Protein AF-A0A257ZP78-F1 (afdb_monomer)

Structure (mmCIF, N/CA/C/O backbone):
data_AF-A0A257ZP78-F1
#
_entry.id   AF-A0A257ZP78-F1
#
loop_
_atom_site.group_PDB
_atom_site.id
_atom_site.type_symbol
_atom_site.label_atom_id
_atom_site.label_alt_id
_atom_site.label_comp_id
_atom_site.label_asym_id
_atom_site.label_entity_id
_atom_site.label_seq_id
_atom_site.pdbx_PDB_ins_code
_atom_site.Cartn_x
_atom_site.Cartn_y
_atom_site.Cartn_z
_atom_site.occupancy
_atom_site.B_iso_or_equiv
_atom_site.auth_seq_id
_atom_site.auth_comp_id
_atom_site.auth_asym_id
_atom_site.auth_atom_id
_atom_site.pdbx_PDB_model_num
ATOM 1 N N . MET A 1 1 ? -44.082 4.546 71.070 1.00 48.41 1 MET A N 1
ATOM 2 C CA . MET A 1 1 ? -42.623 4.375 70.882 1.00 48.41 1 MET A CA 1
ATOM 3 C C . MET A 1 1 ? -42.271 3.223 69.932 1.00 48.41 1 MET A C 1
ATOM 5 O O . MET A 1 1 ? -41.330 3.378 69.175 1.00 48.41 1 MET A O 1
ATOM 9 N N . ILE A 1 2 ? -43.047 2.127 69.880 1.00 53.59 2 ILE A N 1
ATOM 10 C CA . ILE A 1 2 ? -42.799 0.983 68.968 1.00 53.59 2 ILE A CA 1
ATOM 11 C C . ILE A 1 2 ? -43.009 1.331 67.474 1.00 53.59 2 ILE A C 1
ATOM 13 O O . ILE A 1 2 ? -42.288 0.824 66.627 1.00 53.59 2 ILE A O 1
ATOM 17 N N . ALA A 1 3 ? -43.903 2.273 67.142 1.00 58.69 3 ALA A N 1
ATOM 18 C CA . ALA A 1 3 ? -44.131 2.711 65.756 1.00 58.69 3 ALA A CA 1
ATOM 19 C C . ALA A 1 3 ? -42.953 3.487 65.125 1.00 58.69 3 ALA A C 1
ATOM 21 O O . ALA A 1 3 ? -42.826 3.518 63.910 1.00 58.69 3 ALA A O 1
ATOM 22 N N . PHE A 1 4 ? -42.075 4.090 65.935 1.00 60.09 4 PHE A N 1
ATOM 23 C CA . PHE A 1 4 ? -40.914 4.841 65.439 1.00 60.09 4 PHE A CA 1
ATOM 24 C C . PHE A 1 4 ? -39.749 3.915 65.048 1.00 60.09 4 PHE A C 1
ATOM 26 O O . PHE A 1 4 ? -38.986 4.236 64.148 1.00 60.09 4 PHE A O 1
ATOM 33 N N . LEU A 1 5 ? -39.648 2.737 65.680 1.00 62.97 5 LEU A N 1
ATOM 34 C CA . LEU A 1 5 ? -38.613 1.738 65.385 1.00 62.97 5 LEU A CA 1
ATOM 35 C C . LEU A 1 5 ? -38.886 0.947 64.095 1.00 62.97 5 LEU A C 1
ATOM 37 O O . LEU A 1 5 ? -37.937 0.573 63.421 1.00 62.97 5 LEU A O 1
ATOM 41 N N . GLY A 1 6 ? -40.153 0.729 63.721 1.00 60.84 6 GLY A N 1
ATOM 42 C CA . GLY A 1 6 ? -40.503 0.066 62.453 1.00 60.84 6 GLY A CA 1
ATOM 43 C C . GLY A 1 6 ? -40.277 0.936 61.210 1.00 60.84 6 GLY A C 1
ATOM 44 O O . GLY A 1 6 ? -39.994 0.409 60.141 1.00 60.84 6 GLY A O 1
ATOM 45 N N . MET A 1 7 ? -40.342 2.265 61.360 1.00 59.66 7 MET A N 1
ATOM 46 C CA . MET A 1 7 ? -40.190 3.213 60.250 1.00 59.66 7 MET A CA 1
ATOM 47 C C . MET A 1 7 ? -38.729 3.338 59.783 1.00 59.66 7 MET A C 1
ATOM 49 O O . MET A 1 7 ? -38.478 3.469 58.592 1.00 59.66 7 MET A O 1
ATOM 53 N N . SER A 1 8 ? -37.753 3.206 60.693 1.00 66.50 8 SER A N 1
ATOM 54 C CA . SER A 1 8 ? -36.327 3.187 60.326 1.00 66.50 8 SER A CA 1
ATOM 55 C C . SER A 1 8 ? -35.893 1.908 59.595 1.00 66.50 8 SER A C 1
ATOM 57 O O . SER A 1 8 ? -34.973 1.971 58.787 1.00 66.50 8 SER A O 1
ATOM 59 N N . ASP A 1 9 ? -36.544 0.766 59.844 1.00 68.88 9 ASP A N 1
ATOM 60 C CA . ASP A 1 9 ? -36.198 -0.525 59.219 1.00 68.88 9 ASP A CA 1
ATOM 61 C C . ASP A 1 9 ? -36.709 -0.615 57.761 1.00 68.88 9 ASP A C 1
ATOM 63 O O . ASP A 1 9 ? -36.013 -1.107 56.865 1.00 68.88 9 ASP A O 1
ATOM 67 N N . GLU A 1 10 ? -37.897 -0.055 57.482 1.00 71.06 10 GLU A N 1
ATOM 68 C CA . GLU A 1 10 ? -38.422 0.082 56.113 1.00 71.06 10 GLU A CA 1
ATOM 69 C C . GLU A 1 10 ? -37.586 1.053 55.263 1.00 71.06 10 GLU A C 1
ATOM 71 O O . GLU A 1 10 ? -37.260 0.727 54.115 1.00 71.06 10 GLU A O 1
ATOM 76 N N . ASP A 1 11 ? -37.175 2.193 55.830 1.00 74.62 11 ASP A N 1
ATOM 77 C CA . ASP A 1 11 ? -36.335 3.183 55.142 1.00 74.62 11 ASP A CA 1
ATOM 78 C C . ASP A 1 11 ? -34.948 2.612 54.787 1.00 74.62 11 ASP A C 1
ATOM 80 O O . ASP A 1 11 ? -34.497 2.739 53.644 1.00 74.62 11 ASP A O 1
ATOM 84 N N . ASP A 1 12 ? -34.287 1.895 55.704 1.00 77.44 12 ASP A N 1
ATOM 85 C CA . ASP A 1 12 ? -32.968 1.288 55.450 1.00 77.44 12 ASP A CA 1
ATOM 86 C C . ASP A 1 12 ? -33.019 0.207 54.354 1.00 77.44 12 ASP A C 1
ATOM 88 O O . ASP A 1 12 ? -32.108 0.065 53.522 1.00 77.44 12 ASP A O 1
ATOM 92 N N . THR A 1 13 ? -34.114 -0.554 54.314 1.00 82.00 13 THR A N 1
ATOM 93 C CA . THR A 1 13 ? -34.338 -1.585 53.296 1.00 82.00 13 THR A CA 1
ATOM 94 C C . THR A 1 13 ? -34.562 -0.959 51.915 1.00 82.00 13 THR A C 1
ATOM 96 O O . THR A 1 13 ? -34.052 -1.470 50.906 1.00 82.00 13 THR A O 1
ATOM 99 N N . PHE A 1 14 ? -35.265 0.175 51.858 1.00 81.19 14 PHE A N 1
ATOM 100 C CA . PHE A 1 14 ? -35.498 0.935 50.631 1.00 81.19 14 PHE A CA 1
ATOM 101 C C . PHE A 1 14 ? -34.198 1.545 50.086 1.00 81.19 14 PHE A C 1
ATOM 103 O O . PHE A 1 14 ? -33.880 1.372 48.904 1.00 81.19 14 PHE A O 1
ATOM 110 N N . ILE A 1 15 ? -33.389 2.155 50.961 1.00 84.56 15 ILE A N 1
ATOM 111 C CA . ILE A 1 15 ? -32.082 2.744 50.626 1.00 84.56 15 ILE A CA 1
ATOM 112 C C . ILE A 1 15 ? -31.125 1.680 50.071 1.00 84.56 15 ILE A C 1
ATOM 114 O O . ILE A 1 15 ? -30.522 1.874 49.013 1.00 84.56 15 ILE A O 1
ATOM 118 N N . ARG A 1 16 ? -31.024 0.506 50.712 1.00 85.50 16 ARG A N 1
ATOM 119 C CA . ARG A 1 16 ? -30.173 -0.601 50.227 1.00 85.50 16 ARG A CA 1
ATOM 120 C C . ARG A 1 16 ? -30.602 -1.121 48.855 1.00 85.50 16 ARG A C 1
ATOM 122 O O . ARG A 1 16 ? -29.752 -1.507 48.046 1.00 85.50 16 ARG A O 1
ATOM 129 N N . LYS A 1 17 ? -31.909 -1.160 48.586 1.00 86.94 17 LYS A N 1
ATOM 130 C CA . LYS A 1 17 ? -32.462 -1.623 47.307 1.00 86.94 17 LYS A CA 1
ATOM 131 C C . LYS A 1 17 ? -32.220 -0.603 46.189 1.00 86.94 17 LYS A C 1
ATOM 133 O O . LYS A 1 17 ? -31.844 -1.014 45.090 1.00 86.94 17 LYS A O 1
ATOM 138 N N . ALA A 1 18 ? -32.344 0.691 46.488 1.00 87.31 18 ALA A N 1
ATOM 139 C CA . ALA A 1 18 ? -31.996 1.784 45.580 1.00 87.31 18 ALA A CA 1
ATOM 140 C C . ALA A 1 18 ? -30.496 1.783 45.235 1.00 87.31 18 ALA A C 1
ATOM 142 O O . ALA A 1 18 ? -30.147 1.723 44.059 1.00 87.31 18 ALA A O 1
ATOM 143 N N . LEU A 1 19 ? -29.609 1.682 46.233 1.00 86.31 19 LEU A N 1
ATOM 144 C CA . LEU A 1 19 ? -28.155 1.620 46.012 1.00 86.31 19 LEU A CA 1
ATOM 145 C C . LEU A 1 19 ? -27.741 0.427 45.136 1.00 86.31 19 LEU A C 1
ATOM 147 O O . LEU A 1 19 ? -26.893 0.552 44.253 1.00 86.31 19 LEU A O 1
ATOM 151 N N . ARG A 1 20 ? -28.351 -0.748 45.355 1.00 88.25 20 ARG A N 1
ATOM 152 C CA . ARG A 1 20 ? -28.118 -1.933 44.511 1.00 88.25 20 ARG A CA 1
ATOM 153 C C . ARG A 1 20 ? -28.617 -1.739 43.082 1.00 88.25 20 ARG A C 1
ATOM 155 O O . ARG A 1 20 ? -28.002 -2.271 42.161 1.00 88.25 20 ARG A O 1
ATOM 162 N N . SER A 1 21 ? -29.726 -1.027 42.900 1.00 89.81 21 SER A N 1
ATOM 163 C CA . SER A 1 21 ? -30.258 -0.693 41.579 1.00 89.81 21 SER A CA 1
ATOM 164 C C . SER A 1 21 ? -29.323 0.260 40.836 1.00 89.81 21 SER A C 1
ATOM 166 O O . SER A 1 21 ? -28.971 -0.014 39.691 1.00 89.81 21 SER A O 1
ATOM 168 N N . ASP A 1 22 ? -28.847 1.315 41.495 1.00 90.12 22 ASP A N 1
ATOM 169 C CA . ASP A 1 22 ? -27.945 2.299 40.889 1.00 90.12 22 ASP A CA 1
ATOM 170 C C . ASP A 1 22 ? -26.582 1.700 40.541 1.00 90.12 22 ASP A C 1
ATOM 172 O O . ASP A 1 22 ? -26.100 1.883 39.425 1.00 90.12 22 ASP A O 1
ATOM 176 N N . LEU A 1 23 ? -26.002 0.884 41.430 1.00 90.00 23 LEU A N 1
ATOM 177 C CA . LEU A 1 23 ? -24.780 0.129 41.126 1.00 90.00 23 LEU A CA 1
ATOM 178 C C . LEU A 1 23 ? -24.964 -0.802 39.921 1.00 90.00 23 LEU A C 1
ATOM 180 O O . LEU A 1 23 ? -24.055 -0.960 39.106 1.00 90.00 23 LEU A O 1
ATOM 184 N N . LYS A 1 24 ? -26.146 -1.411 39.780 1.00 92.62 24 LYS A N 1
ATOM 185 C CA . LYS A 1 24 ? -26.468 -2.276 38.639 1.00 92.62 24 LYS A CA 1
ATOM 186 C C . LYS A 1 24 ? -26.650 -1.478 37.346 1.00 92.62 24 LYS A C 1
ATOM 188 O O . LYS A 1 24 ? -26.253 -1.966 36.290 1.00 92.62 24 LYS A O 1
ATOM 193 N N . ASN A 1 25 ? -27.218 -0.277 37.426 1.00 92.31 25 ASN A N 1
ATOM 194 C CA . ASN A 1 25 ? -27.357 0.633 36.290 1.00 92.31 25 ASN A CA 1
ATOM 195 C C . ASN A 1 25 ? -25.984 1.137 35.828 1.00 92.31 25 ASN A C 1
ATOM 197 O O . ASN A 1 25 ? -25.642 0.949 34.667 1.00 92.31 25 ASN A O 1
ATOM 201 N N . MET A 1 26 ? -25.140 1.618 36.746 1.00 90.00 26 MET A N 1
ATOM 202 C CA . MET A 1 26 ? -23.762 2.025 36.437 1.00 90.00 26 MET A CA 1
ATOM 203 C C . MET A 1 26 ? -22.928 0.875 35.866 1.00 90.00 26 MET A C 1
ATOM 205 O O . MET A 1 26 ? -22.186 1.064 34.907 1.00 90.00 26 MET A O 1
ATOM 209 N N . SER A 1 27 ? -23.069 -0.339 36.408 1.00 92.69 27 SER A N 1
ATOM 210 C CA . SER A 1 27 ? -22.411 -1.525 35.846 1.00 92.69 27 SER A CA 1
ATOM 211 C C . SER A 1 27 ? -22.854 -1.793 34.407 1.00 92.69 27 SER A C 1
ATOM 213 O O . SER A 1 27 ? -22.026 -2.184 33.588 1.00 92.69 27 SER A O 1
ATOM 215 N N . ARG A 1 28 ? -24.134 -1.577 34.089 1.00 92.19 28 ARG A N 1
ATOM 216 C CA . ARG A 1 28 ? -24.669 -1.703 32.729 1.00 92.19 28 ARG A CA 1
ATOM 217 C C . ARG A 1 28 ? -24.140 -0.625 31.797 1.00 92.19 28 ARG A C 1
ATOM 219 O O . ARG A 1 28 ? -23.802 -0.944 30.663 1.00 92.19 28 ARG A O 1
ATOM 226 N N . ASP A 1 29 ? -24.034 0.605 32.279 1.00 91.75 29 ASP A N 1
ATOM 227 C CA . ASP A 1 29 ? -23.512 1.721 31.495 1.00 91.75 29 ASP A CA 1
ATOM 228 C C . ASP A 1 29 ? -22.029 1.516 31.171 1.00 91.75 29 ASP A C 1
ATOM 230 O O . ASP A 1 29 ? -21.623 1.687 30.024 1.00 91.75 29 ASP A O 1
ATOM 234 N N . VAL A 1 30 ? -21.231 1.050 32.140 1.00 92.44 30 VAL A N 1
ATOM 235 C CA . VAL A 1 30 ? -19.826 0.664 31.916 1.00 92.44 30 VAL A CA 1
ATOM 236 C C . VAL A 1 30 ? -19.725 -0.471 30.895 1.00 92.44 30 VAL A C 1
ATOM 238 O O . VAL A 1 30 ? -18.869 -0.421 30.011 1.00 92.44 30 VAL A O 1
ATOM 241 N N . GLN A 1 31 ? -20.614 -1.465 30.976 1.00 94.00 31 GLN A N 1
ATOM 242 C CA . GLN A 1 31 ? -20.668 -2.556 30.003 1.00 94.00 31 GLN A CA 1
ATOM 243 C C . GLN A 1 31 ? -20.984 -2.027 28.597 1.00 94.00 31 GLN A C 1
ATOM 245 O O . GLN A 1 31 ? -20.262 -2.330 27.653 1.00 94.00 31 GLN A O 1
ATOM 250 N N . GLY A 1 32 ? -21.998 -1.167 28.469 1.00 94.94 32 GLY A N 1
ATOM 251 C CA . GLY A 1 32 ? -22.390 -0.570 27.193 1.00 94.94 32 GLY A CA 1
ATOM 252 C C . GLY A 1 32 ? -21.301 0.320 26.594 1.00 94.94 32 GLY A C 1
ATOM 253 O O . GLY A 1 32 ? -21.077 0.288 25.385 1.00 94.94 32 GLY A O 1
ATOM 254 N N . LEU A 1 33 ? -20.575 1.068 27.429 1.00 94.62 33 LEU A N 1
ATOM 255 C CA . LEU A 1 33 ? -19.436 1.872 26.988 1.00 94.62 33 LEU A CA 1
ATOM 256 C C . LEU A 1 33 ? -18.276 0.989 26.511 1.00 94.62 33 LEU A C 1
ATOM 258 O O . LEU A 1 33 ? -17.634 1.304 25.511 1.00 94.62 33 LEU A O 1
ATOM 262 N N . SER A 1 34 ? -18.031 -0.129 27.200 1.00 95.25 34 SER A N 1
ATOM 263 C CA . SER A 1 34 ? -17.034 -1.121 26.794 1.00 95.25 34 SER A CA 1
ATOM 264 C C . SER A 1 34 ? -17.406 -1.769 25.460 1.00 95.25 34 SER A C 1
ATOM 266 O O . SER A 1 34 ? -16.563 -1.851 24.568 1.00 95.25 34 SER A O 1
ATOM 268 N N . ASP A 1 35 ? -18.672 -2.136 25.271 1.00 95.44 35 ASP A N 1
ATOM 269 C CA . ASP A 1 35 ? -19.173 -2.688 24.010 1.00 95.44 35 ASP A CA 1
ATOM 270 C C . ASP A 1 35 ? -19.048 -1.674 22.862 1.00 95.44 35 ASP A C 1
ATOM 272 O O . ASP A 1 35 ? -18.605 -2.025 21.766 1.00 95.44 35 ASP A O 1
ATOM 276 N N . TYR A 1 36 ? -19.339 -0.395 23.121 1.00 95.06 36 TYR A N 1
ATOM 277 C CA . TYR A 1 36 ? -19.125 0.689 22.156 1.00 95.06 36 TYR A CA 1
ATOM 278 C C . TYR A 1 36 ? -17.646 0.884 21.808 1.00 95.06 36 TYR A C 1
ATOM 280 O O . TYR A 1 36 ? -17.306 1.067 20.636 1.00 95.06 36 TYR A O 1
ATOM 288 N N . ALA A 1 37 ? -16.761 0.832 22.805 1.00 94.62 37 ALA A N 1
ATOM 289 C CA . ALA A 1 37 ? -15.321 0.929 22.596 1.00 94.62 37 ALA A CA 1
ATOM 290 C C . ALA A 1 37 ? -14.807 -0.245 21.752 1.00 94.62 37 ALA A C 1
ATOM 292 O O . ALA A 1 37 ? -14.066 -0.034 20.792 1.00 94.62 37 ALA A O 1
ATOM 293 N N . ASN A 1 38 ? -15.265 -1.464 22.044 1.00 95.94 38 ASN A N 1
ATOM 294 C CA . ASN A 1 38 ? -14.944 -2.658 21.264 1.00 95.94 38 ASN A CA 1
ATOM 295 C C . ASN A 1 38 ? -15.471 -2.550 19.827 1.00 95.94 38 ASN A C 1
ATOM 297 O O . ASN A 1 38 ? -14.764 -2.882 18.875 1.00 95.94 38 ASN A O 1
ATOM 301 N N . PHE A 1 39 ? -16.691 -2.046 19.637 1.00 95.81 39 PHE A N 1
ATOM 302 C CA . PHE A 1 39 ? -17.251 -1.811 18.307 1.00 95.81 39 PHE A CA 1
ATOM 303 C C . PHE A 1 39 ? -16.418 -0.802 17.504 1.00 95.81 39 PHE A C 1
ATOM 305 O O . PHE A 1 39 ? -16.085 -1.051 16.342 1.00 95.81 39 PHE A O 1
ATOM 312 N N . LEU A 1 40 ? -16.036 0.316 18.126 1.00 95.75 40 LEU A N 1
ATOM 313 C CA . LEU A 1 40 ? -15.218 1.337 17.477 1.00 95.75 40 LEU A CA 1
ATOM 314 C C . LEU A 1 40 ? -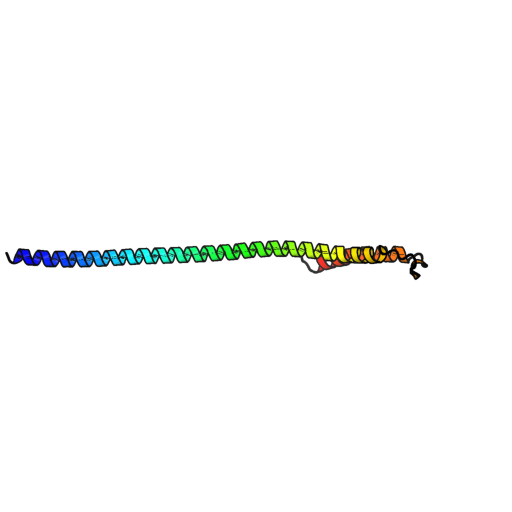13.819 0.811 17.137 1.00 95.75 40 LEU A C 1
ATOM 316 O O . LEU A 1 40 ? -13.336 1.058 16.033 1.00 95.75 40 LEU A O 1
ATOM 320 N N . ALA A 1 41 ? -13.201 0.048 18.042 1.00 95.81 41 ALA A N 1
ATOM 321 C CA . ALA A 1 41 ? -11.910 -0.592 17.810 1.00 95.81 41 ALA A CA 1
ATOM 322 C C . ALA A 1 41 ? -11.961 -1.554 16.612 1.00 95.81 41 ALA A C 1
ATOM 324 O O . ALA A 1 41 ? -11.118 -1.468 15.723 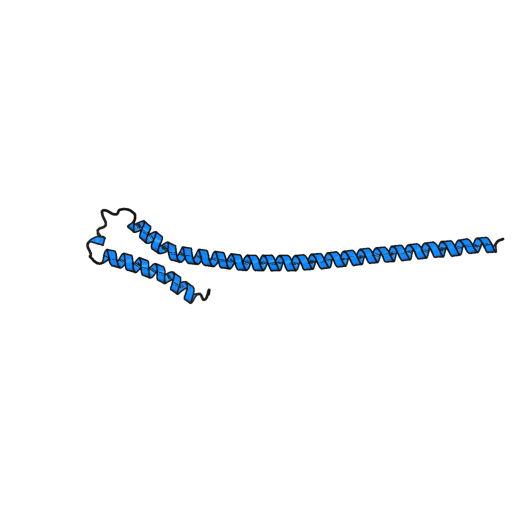1.00 95.81 41 ALA A O 1
ATOM 325 N N . ASN A 1 42 ? -12.995 -2.395 16.523 1.00 96.31 42 ASN A N 1
ATOM 326 C CA . ASN A 1 42 ? -13.185 -3.295 15.381 1.00 96.31 42 ASN A CA 1
ATOM 327 C C . ASN A 1 42 ? -13.378 -2.531 14.061 1.00 96.31 42 ASN A C 1
ATOM 329 O O . ASN A 1 42 ? -12.825 -2.916 13.031 1.00 96.31 42 ASN A O 1
ATOM 333 N N . LYS A 1 43 ? -14.124 -1.418 14.077 1.00 94.12 43 LYS A N 1
ATOM 334 C CA . LYS A 1 43 ? -14.309 -0.578 12.885 1.00 94.12 43 LYS A CA 1
ATOM 335 C C . LYS A 1 43 ? -13.007 0.101 12.452 1.00 94.12 43 LYS A C 1
ATOM 337 O O . LYS A 1 43 ? -12.725 0.161 11.257 1.00 94.12 43 LYS A O 1
ATOM 342 N N . LEU A 1 44 ? -12.220 0.597 13.407 1.00 95.75 44 LEU A N 1
ATOM 343 C CA . LEU A 1 44 ? -10.896 1.158 13.138 1.00 95.75 44 LEU A CA 1
ATOM 344 C C . LEU A 1 44 ? -9.972 0.108 12.532 1.00 95.75 44 LEU A C 1
ATOM 346 O O . LEU A 1 44 ? -9.329 0.398 11.528 1.00 95.75 44 LEU A O 1
ATOM 350 N N . GLN A 1 45 ? -9.961 -1.107 13.081 1.00 95.94 45 GLN A N 1
ATOM 351 C CA . GLN A 1 45 ? -9.162 -2.202 12.542 1.00 95.94 45 GLN A CA 1
ATOM 352 C C . GLN A 1 45 ? -9.564 -2.524 11.099 1.00 95.94 45 GLN A C 1
ATOM 354 O O . GLN A 1 45 ? -8.708 -2.553 10.224 1.00 95.94 45 GLN A O 1
ATOM 359 N N . PHE A 1 46 ? -10.864 -2.637 10.814 1.00 94.81 46 PHE A N 1
ATOM 360 C CA . PHE A 1 46 ? -11.354 -2.865 9.453 1.00 94.81 46 PHE A CA 1
ATOM 361 C C . PHE A 1 46 ? -10.925 -1.759 8.472 1.00 94.81 46 PHE A C 1
ATOM 363 O O . PHE A 1 46 ? -10.513 -2.040 7.346 1.00 94.81 46 PHE A O 1
ATOM 370 N N . MET A 1 47 ? -10.995 -0.491 8.889 1.00 95.19 47 MET A N 1
ATOM 371 C CA . MET A 1 47 ? -10.555 0.635 8.057 1.00 95.19 47 MET A CA 1
ATOM 372 C C . MET A 1 47 ? -9.035 0.668 7.868 1.00 95.19 47 MET A C 1
ATOM 374 O O . MET A 1 47 ? -8.570 0.986 6.771 1.00 95.19 47 MET A O 1
ATOM 378 N N . LEU A 1 48 ? -8.263 0.349 8.909 1.00 96.44 48 LEU A N 1
ATOM 379 C CA . LEU A 1 48 ? -6.807 0.237 8.838 1.00 96.44 48 LEU A CA 1
ATOM 380 C C . LEU A 1 48 ? -6.401 -0.882 7.883 1.00 96.44 48 LEU A C 1
ATOM 382 O O . LEU A 1 48 ? -5.614 -0.628 6.976 1.00 96.44 48 LEU A O 1
ATOM 386 N N . ASP A 1 49 ? -6.990 -2.069 8.020 1.00 93.81 49 ASP A N 1
ATOM 387 C CA . ASP A 1 49 ? -6.726 -3.214 7.148 1.00 93.81 49 ASP A CA 1
ATOM 388 C C . ASP A 1 49 ? -7.078 -2.884 5.689 1.00 93.81 49 ASP A C 1
ATOM 390 O O . ASP A 1 49 ? -6.296 -3.162 4.778 1.00 93.81 49 ASP A O 1
ATOM 394 N N . GLY A 1 50 ? -8.206 -2.201 5.456 1.00 92.56 50 GLY A N 1
ATOM 395 C CA . GLY A 1 50 ? -8.578 -1.701 4.132 1.00 92.56 50 GLY A CA 1
ATOM 396 C C . GLY A 1 50 ? -7.576 -0.685 3.572 1.00 92.56 50 GLY A C 1
ATOM 397 O O . GLY A 1 50 ? -7.177 -0.781 2.413 1.00 92.56 50 GLY A O 1
ATOM 398 N N . THR A 1 51 ? -7.117 0.258 4.397 1.00 92.00 51 THR A N 1
ATOM 399 C CA . THR A 1 51 ? -6.130 1.276 3.998 1.00 92.00 51 THR A CA 1
ATOM 400 C C . THR A 1 51 ? -4.777 0.645 3.683 1.00 92.00 51 THR A C 1
ATOM 402 O O . THR A 1 51 ? -4.182 0.956 2.655 1.00 92.00 51 THR A O 1
ATOM 405 N N . VAL A 1 52 ? -4.303 -0.278 4.521 1.00 93.62 52 VAL A N 1
ATOM 406 C CA . VAL A 1 52 ? -3.072 -1.042 4.278 1.00 93.62 52 VAL A CA 1
ATOM 407 C C . VAL A 1 52 ? -3.204 -1.872 3.001 1.00 93.62 52 VAL A C 1
ATOM 409 O O . VAL A 1 52 ? -2.272 -1.905 2.198 1.00 93.62 52 VAL A O 1
ATOM 412 N N . GLY A 1 53 ? -4.371 -2.475 2.761 1.00 92.19 53 GLY A N 1
ATOM 413 C CA . GLY A 1 53 ? -4.680 -3.166 1.511 1.00 92.19 53 GLY A CA 1
ATOM 414 C C . GLY A 1 53 ? -4.556 -2.252 0.290 1.00 92.19 53 GLY A C 1
ATOM 415 O O . GLY A 1 53 ? -3.879 -2.608 -0.674 1.00 92.19 53 GLY A O 1
ATOM 416 N N . LEU A 1 54 ? -5.133 -1.047 0.344 1.00 91.56 54 LEU A N 1
ATOM 417 C CA . LEU A 1 54 ? -5.011 -0.046 -0.724 1.00 91.56 54 LEU A CA 1
ATOM 418 C C . LEU A 1 54 ? -3.556 0.391 -0.946 1.00 91.56 54 LEU A C 1
ATOM 420 O O . LEU A 1 54 ? -3.098 0.431 -2.085 1.00 91.56 54 LEU A O 1
ATOM 424 N N . VAL A 1 55 ? -2.804 0.651 0.127 1.00 92.12 55 VAL A N 1
ATOM 425 C CA . VAL A 1 55 ? -1.372 0.986 0.040 1.00 92.12 55 VAL A CA 1
ATOM 426 C C . VAL A 1 55 ? -0.583 -0.153 -0.608 1.00 92.12 55 VAL A C 1
ATOM 428 O O . VAL A 1 55 ? 0.279 0.093 -1.450 1.00 92.12 55 VAL A O 1
ATOM 431 N N . SER A 1 56 ? -0.899 -1.405 -0.272 1.00 90.12 56 SER A N 1
ATOM 432 C CA . SER A 1 56 ? -0.270 -2.574 -0.887 1.00 90.12 56 SER A CA 1
ATOM 433 C C . SER A 1 56 ? -0.597 -2.693 -2.381 1.00 90.12 56 SER A C 1
ATOM 435 O O . SER A 1 56 ? 0.270 -3.079 -3.166 1.00 90.12 56 SER A O 1
ATOM 437 N N . LEU A 1 57 ? -1.812 -2.334 -2.811 1.00 88.31 57 LEU A N 1
ATOM 438 C CA . LEU A 1 57 ? -2.180 -2.306 -4.232 1.00 88.31 57 LEU A CA 1
ATOM 439 C C . LEU A 1 57 ? -1.385 -1.246 -5.005 1.00 88.31 57 LEU A C 1
ATOM 441 O O . LEU A 1 57 ? -0.811 -1.560 -6.049 1.00 88.31 57 LEU A O 1
ATOM 445 N N . GLU A 1 58 ? -1.292 -0.031 -4.466 1.00 87.25 58 GLU A N 1
ATOM 446 C CA . GLU A 1 58 ? -0.474 1.046 -5.039 1.00 87.25 58 GLU A CA 1
ATOM 447 C C . GLU A 1 58 ? 1.004 0.638 -5.121 1.00 87.25 58 GLU A C 1
ATOM 449 O O . GLU A 1 58 ? 1.639 0.754 -6.172 1.00 87.25 58 GLU A O 1
ATOM 454 N N . GLN A 1 59 ? 1.548 0.059 -4.048 1.00 85.19 59 GLN A N 1
ATOM 455 C CA . GLN A 1 59 ? 2.923 -0.435 -4.026 1.00 85.19 59 GLN A CA 1
ATOM 456 C C . GLN A 1 59 ? 3.153 -1.543 -5.062 1.00 85.19 59 GLN A C 1
ATOM 458 O O . GLN A 1 59 ? 4.166 -1.529 -5.765 1.00 85.19 59 GLN A O 1
ATOM 463 N N . ASN A 1 60 ? 2.214 -2.482 -5.196 1.00 86.06 60 ASN A N 1
ATOM 464 C CA . ASN A 1 60 ? 2.284 -3.525 -6.215 1.00 86.06 60 ASN A CA 1
ATOM 465 C C . ASN A 1 60 ? 2.297 -2.927 -7.624 1.00 86.06 60 ASN A C 1
ATOM 467 O O . ASN A 1 60 ? 3.084 -3.374 -8.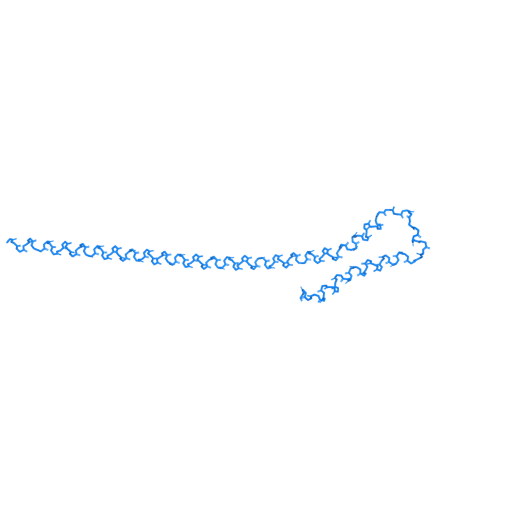456 1.00 86.06 60 ASN A O 1
ATOM 471 N N . ASN A 1 61 ? 1.490 -1.901 -7.901 1.00 85.94 61 ASN A N 1
ATOM 472 C CA . ASN A 1 61 ? 1.515 -1.215 -9.193 1.00 85.94 61 ASN A CA 1
ATOM 473 C C . ASN A 1 61 ? 2.865 -0.535 -9.458 1.00 85.94 61 ASN A C 1
ATOM 475 O O . ASN A 1 61 ? 3.415 -0.675 -10.551 1.00 85.94 61 ASN A O 1
ATOM 479 N N . ILE A 1 62 ? 3.452 0.118 -8.454 1.00 86.56 62 ILE A N 1
ATOM 480 C CA . ILE A 1 62 ? 4.786 0.722 -8.572 1.00 86.56 62 ILE A CA 1
ATOM 481 C C . ILE A 1 62 ? 5.850 -0.349 -8.868 1.00 86.56 62 ILE A C 1
ATOM 483 O O . ILE A 1 62 ? 6.627 -0.202 -9.814 1.00 86.56 62 ILE A O 1
ATOM 487 N N . ILE A 1 63 ? 5.865 -1.456 -8.116 1.00 86.75 63 ILE A N 1
ATOM 488 C CA . ILE A 1 63 ? 6.804 -2.571 -8.336 1.00 86.75 63 ILE A CA 1
ATOM 489 C C . ILE A 1 63 ? 6.628 -3.157 -9.739 1.00 86.75 63 ILE A C 1
ATOM 491 O O . ILE A 1 63 ? 7.624 -3.419 -10.417 1.00 86.75 63 ILE A O 1
ATOM 495 N N . LYS A 1 64 ? 5.382 -3.325 -10.202 1.00 80.94 64 LYS A N 1
ATOM 496 C CA . LYS A 1 64 ? 5.100 -3.777 -11.569 1.00 80.94 64 LYS A CA 1
ATOM 497 C C . LYS A 1 64 ? 5.769 -2.867 -12.590 1.00 80.94 64 LYS A C 1
ATOM 499 O O . LYS A 1 64 ? 6.460 -3.385 -13.459 1.00 80.94 64 LYS A O 1
ATOM 504 N N . ILE A 1 65 ? 5.626 -1.547 -12.460 1.00 84.88 65 ILE A N 1
ATOM 505 C CA . ILE A 1 65 ? 6.240 -0.573 -13.375 1.00 84.88 65 ILE A CA 1
ATOM 506 C C . ILE A 1 65 ? 7.769 -0.708 -13.381 1.00 84.88 65 ILE A C 1
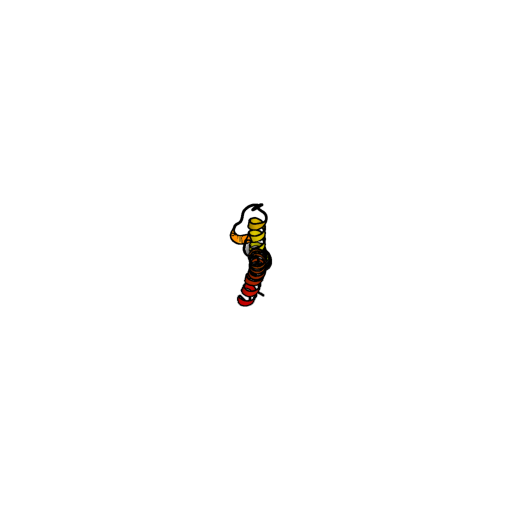ATOM 508 O O . ILE A 1 65 ? 8.364 -0.824 -14.452 1.00 84.88 65 ILE A O 1
ATOM 512 N N . PHE A 1 66 ? 8.420 -0.767 -12.217 1.00 84.38 66 PHE A N 1
ATOM 513 C CA . PHE A 1 66 ? 9.877 -0.946 -12.152 1.00 84.38 66 PHE A CA 1
ATOM 514 C C . PHE A 1 66 ? 10.343 -2.282 -12.744 1.00 84.38 66 PHE A C 1
ATOM 516 O O . PHE A 1 66 ? 11.375 -2.329 -13.421 1.00 84.38 66 PHE A O 1
ATOM 523 N N . ALA A 1 67 ? 9.583 -3.359 -12.540 1.00 84.25 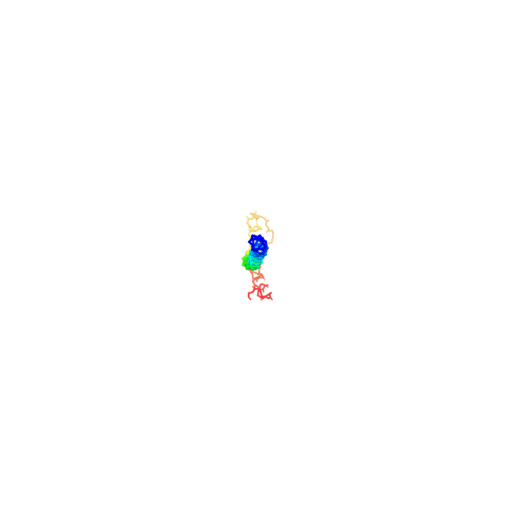67 ALA A N 1
ATOM 524 C CA . ALA A 1 67 ? 9.862 -4.653 -13.153 1.00 84.25 67 ALA A CA 1
ATOM 525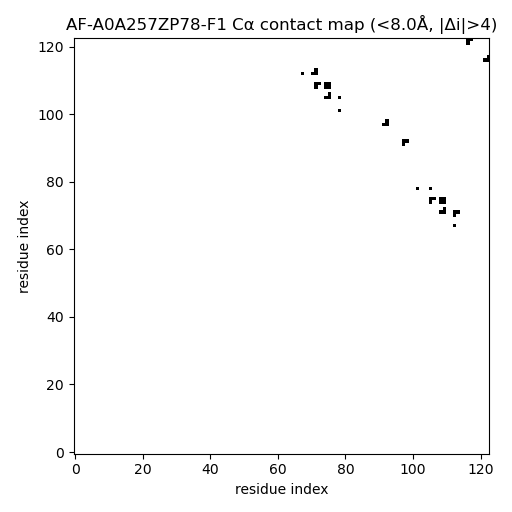 C C . ALA A 1 67 ? 9.734 -4.588 -14.684 1.00 84.25 67 ALA A C 1
ATOM 527 O O . ALA A 1 67 ? 10.613 -5.094 -15.381 1.00 84.25 67 ALA A O 1
ATOM 528 N N . VAL A 1 68 ? 8.702 -3.913 -15.213 1.00 81.56 68 VAL A N 1
ATOM 529 C CA . VAL A 1 68 ? 8.551 -3.660 -16.660 1.00 81.56 68 VAL A CA 1
ATOM 530 C C . VAL A 1 68 ? 9.788 -2.959 -17.200 1.00 81.56 68 VAL A C 1
ATOM 532 O O . VAL A 1 68 ? 10.401 -3.438 -18.151 1.00 81.56 68 VAL A O 1
ATOM 535 N N . LEU A 1 69 ? 10.169 -1.841 -16.576 1.00 84.00 69 LEU A N 1
ATOM 536 C CA . LEU A 1 69 ? 11.312 -1.040 -17.002 1.00 84.00 69 LEU A CA 1
ATOM 537 C C . LEU A 1 69 ? 12.592 -1.876 -16.984 1.00 84.00 69 LEU A C 1
ATOM 539 O O . LEU A 1 69 ? 13.331 -1.880 -17.962 1.00 84.00 69 LEU A O 1
ATOM 543 N N . SER A 1 70 ? 12.814 -2.650 -15.922 1.00 84.75 70 SER A N 1
ATOM 544 C CA . SER A 1 70 ? 13.975 -3.537 -15.804 1.00 84.75 70 SER A CA 1
ATOM 545 C C . SER A 1 70 ? 14.021 -4.562 -16.935 1.00 84.75 70 SER A C 1
ATOM 547 O O . SER A 1 70 ? 15.059 -4.721 -17.567 1.00 84.75 70 SER A O 1
ATOM 549 N N . VAL A 1 71 ? 12.900 -5.217 -17.250 1.00 80.19 71 VAL A N 1
ATOM 550 C CA . VAL A 1 71 ? 12.828 -6.205 -18.340 1.00 80.19 71 VAL A CA 1
ATOM 551 C C . VAL A 1 71 ? 13.018 -5.550 -19.714 1.00 80.19 71 VAL A C 1
ATOM 553 O O . VAL A 1 71 ? 13.610 -6.163 -20.596 1.00 80.19 71 VAL A O 1
ATOM 556 N N . VAL A 1 72 ? 12.570 -4.307 -19.904 1.00 77.12 72 VAL A N 1
ATOM 557 C CA . VAL A 1 72 ? 12.803 -3.545 -21.144 1.00 77.12 72 VAL A CA 1
ATOM 558 C C . VAL A 1 72 ? 14.271 -3.124 -21.280 1.00 77.12 72 VAL A C 1
ATOM 560 O O . VAL A 1 72 ? 14.823 -3.180 -22.378 1.00 77.12 72 VAL A O 1
ATOM 563 N N . PHE A 1 73 ? 14.927 -2.741 -20.181 1.00 75.12 73 PHE A N 1
ATOM 564 C CA . 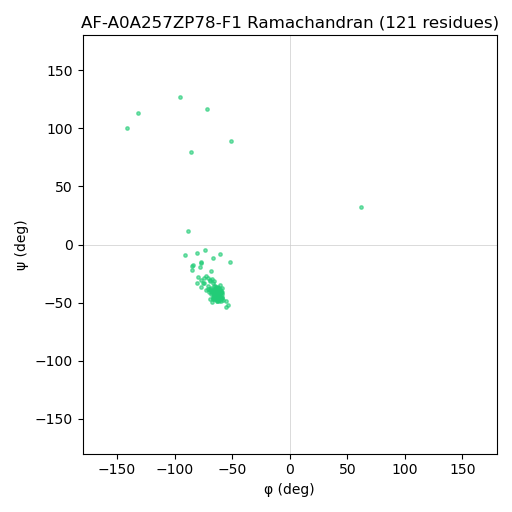PHE A 1 73 ? 16.325 -2.299 -20.183 1.00 75.12 73 PHE A CA 1
ATOM 565 C C . PHE A 1 73 ? 17.346 -3.445 -20.100 1.00 75.12 73 PHE A C 1
ATOM 567 O O . PHE A 1 73 ? 18.494 -3.268 -20.513 1.00 75.12 73 PHE A O 1
ATOM 574 N N . MET A 1 74 ? 16.968 -4.626 -19.610 1.00 79.44 74 MET A N 1
ATOM 575 C CA . MET A 1 74 ? 17.882 -5.758 -19.409 1.00 79.44 74 MET A CA 1
ATOM 576 C C . MET A 1 74 ? 18.501 -6.278 -20.724 1.00 79.44 74 MET A C 1
ATOM 578 O O . MET A 1 74 ? 19.719 -6.431 -20.783 1.00 79.44 74 MET A O 1
ATOM 582 N N . PRO A 1 75 ? 17.756 -6.491 -21.821 1.00 72.62 75 PRO A N 1
ATOM 583 C CA . PRO A 1 75 ? 18.377 -6.925 -23.066 1.00 72.62 75 PRO A CA 1
ATOM 584 C C . PRO A 1 75 ? 19.313 -5.911 -23.741 1.00 72.62 75 PRO A C 1
ATOM 586 O O . PRO A 1 75 ? 20.414 -6.309 -24.125 1.00 72.62 75 PRO A O 1
ATOM 589 N N . PRO A 1 76 ? 18.961 -4.613 -23.880 1.00 71.44 76 PRO A N 1
ATOM 590 C CA . PRO A 1 76 ? 19.892 -3.643 -24.441 1.00 71.44 76 PRO A CA 1
ATOM 591 C C . PRO A 1 76 ? 21.115 -3.432 -23.542 1.00 71.44 76 PRO A C 1
ATOM 593 O O . PRO A 1 76 ? 22.199 -3.223 -24.077 1.00 71.44 76 PRO A O 1
ATOM 596 N N . THR A 1 77 ? 20.996 -3.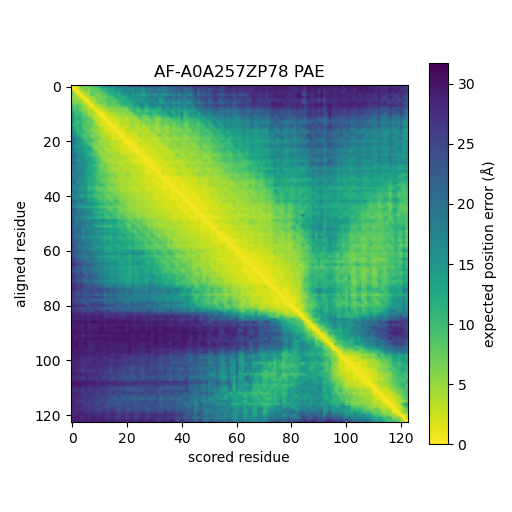547 -22.211 1.00 76.50 77 THR A N 1
ATOM 597 C CA . THR A 1 77 ? 22.168 -3.500 -21.312 1.00 76.50 77 THR A CA 1
ATOM 598 C C . THR A 1 77 ? 23.063 -4.729 -21.449 1.00 76.50 77 THR A C 1
ATOM 600 O O . THR A 1 77 ? 24.279 -4.571 -21.470 1.00 76.50 77 THR A O 1
ATOM 603 N N . LEU A 1 78 ? 22.508 -5.933 -21.624 1.00 69.88 78 LEU A N 1
ATOM 604 C CA . LEU A 1 78 ? 23.296 -7.139 -21.913 1.00 69.88 78 LEU A CA 1
ATOM 605 C C . LEU A 1 78 ? 24.032 -7.032 -23.253 1.00 69.88 78 LEU A C 1
ATOM 607 O O . LEU A 1 78 ? 25.226 -7.314 -23.314 1.00 69.88 78 LEU A O 1
ATOM 611 N N . ILE A 1 79 ? 23.359 -6.567 -24.308 1.00 70.56 79 ILE A N 1
ATOM 612 C CA . ILE A 1 79 ? 23.984 -6.333 -25.618 1.00 70.56 79 ILE A CA 1
ATOM 613 C C . ILE A 1 79 ? 25.070 -5.257 -25.487 1.00 70.56 79 ILE A C 1
ATOM 615 O O . ILE A 1 79 ? 26.204 -5.482 -25.897 1.00 70.56 79 ILE A O 1
ATOM 619 N N . ALA A 1 80 ? 24.780 -4.127 -24.837 1.00 69.75 80 ALA A N 1
ATOM 620 C CA . ALA A 1 80 ? 25.770 -3.079 -24.589 1.00 69.75 80 ALA A CA 1
ATOM 621 C C . ALA A 1 80 ? 26.958 -3.573 -23.746 1.00 69.75 80 ALA A C 1
ATOM 623 O O . ALA A 1 80 ? 28.083 -3.158 -23.995 1.00 69.75 80 ALA A O 1
ATOM 624 N N . SER A 1 81 ? 26.746 -4.484 -22.791 1.00 70.75 81 SER A N 1
ATOM 625 C CA . SER A 1 81 ? 27.820 -5.101 -22.005 1.00 70.75 81 SER A CA 1
ATOM 626 C C . SER A 1 81 ? 28.676 -6.054 -22.843 1.00 70.75 81 SER A C 1
ATOM 628 O O . SER A 1 81 ? 29.893 -6.057 -22.691 1.00 70.75 81 SER A O 1
ATOM 630 N N . ILE A 1 82 ? 28.071 -6.851 -23.730 1.00 67.69 82 ILE A N 1
ATOM 631 C CA . ILE A 1 82 ? 28.789 -7.778 -24.620 1.00 67.69 82 ILE A CA 1
ATOM 632 C C . ILE A 1 82 ? 29.615 -7.006 -25.659 1.00 67.69 82 ILE A C 1
ATOM 634 O O . ILE A 1 82 ? 30.773 -7.346 -25.887 1.00 67.69 82 ILE A O 1
ATOM 638 N N . TYR A 1 83 ? 29.048 -5.947 -26.248 1.00 63.88 83 TYR A N 1
ATOM 639 C CA . TYR A 1 83 ? 29.720 -5.106 -27.249 1.00 63.88 83 TYR A CA 1
ATOM 640 C C . TYR A 1 83 ? 30.612 -4.005 -26.644 1.00 63.88 83 TYR A C 1
ATOM 642 O O . TYR A 1 83 ? 31.450 -3.448 -27.347 1.00 63.88 83 TYR A O 1
ATOM 650 N N . GLY A 1 84 ? 30.438 -3.676 -25.361 1.00 62.19 84 GLY A N 1
ATOM 651 C CA . GLY A 1 84 ? 31.238 -2.692 -24.624 1.00 62.19 84 GLY A CA 1
ATOM 652 C C . GLY A 1 84 ? 32.533 -3.258 -24.036 1.00 62.19 84 GLY A C 1
ATOM 653 O O . GLY A 1 84 ? 33.459 -2.499 -23.751 1.00 62.19 84 GLY A O 1
ATOM 654 N N . MET A 1 85 ? 32.647 -4.582 -23.893 1.00 61.38 85 MET A N 1
ATOM 655 C CA . MET A 1 85 ? 33.953 -5.216 -23.723 1.00 61.38 85 MET A CA 1
ATOM 656 C C . MET A 1 85 ? 34.676 -5.153 -25.071 1.00 61.38 85 MET A C 1
ATOM 658 O O . MET A 1 85 ? 34.190 -5.717 -26.044 1.00 61.38 85 MET A O 1
ATOM 662 N N . ASN A 1 86 ? 35.804 -4.438 -25.135 1.00 53.38 86 ASN A N 1
ATOM 663 C CA . ASN A 1 86 ? 36.653 -4.291 -26.323 1.00 53.38 86 ASN A CA 1
ATOM 664 C C . ASN A 1 86 ? 37.015 -5.655 -26.940 1.00 53.38 86 ASN A C 1
ATOM 666 O O . ASN A 1 86 ? 38.052 -6.239 -26.630 1.00 53.38 86 ASN A O 1
ATOM 670 N N . PHE A 1 87 ? 36.184 -6.160 -27.847 1.00 49.22 87 PHE A N 1
ATOM 671 C CA . PHE A 1 87 ? 36.546 -7.264 -28.720 1.00 49.22 87 PHE A CA 1
ATOM 672 C C . PHE A 1 87 ? 37.262 -6.696 -29.940 1.00 49.22 87 PHE A C 1
ATOM 674 O O . PHE A 1 87 ? 36.717 -6.569 -31.032 1.00 49.22 87 PHE A O 1
ATOM 681 N N . GLU A 1 88 ? 38.540 -6.403 -29.731 1.00 49.72 88 GLU A N 1
ATOM 682 C CA . GLU A 1 88 ? 39.535 -6.148 -30.773 1.00 49.72 88 GLU A CA 1
ATOM 683 C C . GLU A 1 88 ? 39.718 -7.371 -31.707 1.00 49.72 88 GLU A C 1
ATOM 685 O O . GLU A 1 88 ? 40.368 -7.272 -32.742 1.00 49.72 88 GLU A O 1
ATOM 690 N N . HIS A 1 89 ? 39.111 -8.526 -31.389 1.00 50.72 89 HIS A N 1
ATOM 691 C CA . HIS A 1 89 ? 39.038 -9.733 -32.219 1.00 50.72 89 HIS A CA 1
ATOM 692 C C . HIS A 1 89 ? 37.655 -10.409 -32.111 1.00 50.72 89 HIS A C 1
ATOM 694 O O . HIS A 1 89 ? 37.408 -11.183 -31.189 1.00 50.72 89 HIS A O 1
ATOM 700 N N . MET A 1 90 ? 36.770 -10.191 -33.089 1.00 49.72 90 MET A N 1
ATOM 701 C CA . MET A 1 90 ? 35.595 -11.046 -33.321 1.00 49.72 90 MET A CA 1
ATOM 702 C C . MET A 1 90 ? 35.500 -11.418 -34.815 1.00 49.72 90 MET A C 1
ATOM 704 O O . MET A 1 90 ? 35.255 -10.544 -35.647 1.00 49.72 90 MET A O 1
ATOM 708 N N . PRO A 1 91 ? 35.674 -12.699 -35.198 1.00 47.19 91 PRO A N 1
ATOM 709 C CA . PRO A 1 91 ? 35.642 -13.147 -36.597 1.00 47.19 91 PRO A CA 1
ATOM 710 C C . PRO A 1 91 ? 34.260 -13.023 -37.274 1.00 47.19 91 PRO A C 1
ATOM 712 O O . PRO A 1 91 ? 34.180 -13.100 -38.499 1.00 47.19 91 PRO A O 1
ATOM 715 N N . GLU A 1 92 ? 33.186 -12.770 -36.517 1.00 48.16 92 GLU A N 1
ATOM 716 C CA . GLU A 1 92 ? 31.828 -12.526 -37.040 1.00 48.16 92 GLU A CA 1
ATOM 717 C C . GLU A 1 92 ? 31.631 -11.108 -37.620 1.00 48.16 92 GLU A C 1
ATOM 719 O O . GLU A 1 92 ? 30.715 -10.892 -38.414 1.00 48.16 92 GLU A O 1
ATOM 724 N N . LEU A 1 93 ? 32.533 -10.152 -37.334 1.00 48.06 93 LEU A N 1
ATOM 725 C CA . LEU A 1 93 ? 32.556 -8.815 -37.962 1.00 48.06 93 LEU A CA 1
ATOM 726 C C . LEU A 1 93 ? 33.065 -8.822 -39.414 1.00 48.06 93 LEU A C 1
ATOM 728 O O . LEU A 1 93 ? 33.077 -7.790 -40.084 1.00 48.06 93 LEU A O 1
ATOM 732 N N . ARG A 1 94 ? 33.515 -9.974 -39.918 1.00 49.66 94 ARG A N 1
ATOM 733 C CA . ARG A 1 94 ? 34.047 -10.102 -41.279 1.00 49.66 94 ARG A CA 1
ATOM 734 C C . ARG A 1 94 ? 32.943 -10.146 -42.342 1.00 49.66 94 ARG A C 1
ATOM 736 O O . ARG A 1 94 ? 33.218 -9.920 -43.518 1.00 49.66 94 ARG A O 1
ATOM 743 N N . MET A 1 95 ? 31.696 -10.392 -41.934 1.00 54.16 95 MET A N 1
ATOM 744 C CA . MET A 1 95 ? 30.517 -10.127 -42.752 1.00 54.16 95 MET A CA 1
ATOM 745 C C . MET A 1 95 ? 29.942 -8.757 -42.385 1.00 54.16 95 MET A C 1
ATOM 747 O O . MET A 1 95 ? 29.607 -8.496 -41.234 1.00 54.16 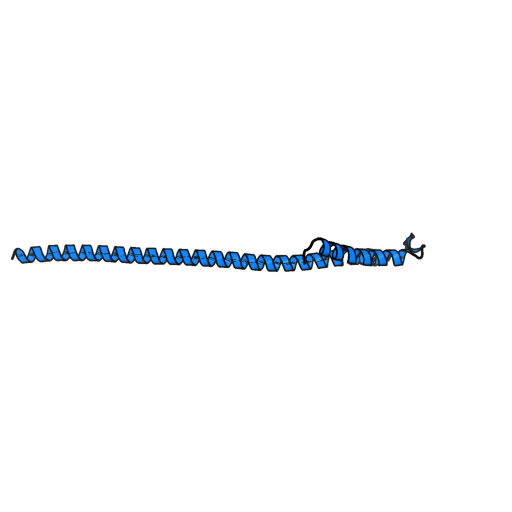95 MET A O 1
ATOM 751 N N . VAL A 1 96 ? 29.755 -7.909 -43.398 1.00 54.84 96 VAL A N 1
ATOM 752 C CA . VAL A 1 96 ? 29.205 -6.537 -43.332 1.00 54.84 96 VAL A CA 1
ATOM 753 C C . VAL A 1 96 ? 27.856 -6.447 -42.581 1.00 54.84 96 VAL A C 1
ATOM 755 O O . VAL A 1 96 ? 27.440 -5.371 -42.163 1.00 54.84 96 VAL A O 1
ATOM 758 N N . ALA A 1 97 ? 27.185 -7.580 -42.354 1.00 55.53 97 ALA A N 1
ATOM 759 C CA . ALA A 1 97 ? 25.894 -7.678 -41.683 1.00 55.53 97 ALA A CA 1
ATOM 760 C C . ALA A 1 97 ? 25.943 -7.893 -40.149 1.00 55.53 97 ALA A C 1
ATOM 762 O O . ALA A 1 97 ? 24.901 -7.780 -39.509 1.00 55.53 97 ALA A O 1
ATOM 763 N N . GLY A 1 98 ? 27.096 -8.167 -39.522 1.00 58.88 98 GLY A N 1
ATOM 764 C CA . GLY A 1 98 ? 27.154 -8.470 -38.075 1.00 58.88 98 GLY A CA 1
ATOM 765 C C . GLY A 1 98 ? 26.763 -7.293 -37.166 1.00 58.88 98 GLY A C 1
ATOM 766 O O . GLY A 1 98 ? 26.001 -7.451 -36.214 1.00 58.88 98 GLY A O 1
ATOM 767 N N . TYR A 1 99 ? 27.214 -6.084 -37.513 1.00 60.59 99 TYR A N 1
ATOM 768 C CA . TYR A 1 99 ? 26.873 -4.844 -36.805 1.00 60.59 99 TYR A CA 1
ATOM 769 C C . TYR A 1 99 ? 25.375 -4.472 -36.908 1.00 60.59 99 TYR A C 1
ATOM 771 O O . TYR A 1 99 ? 24.754 -4.213 -35.875 1.00 60.59 99 TYR A O 1
ATOM 779 N N . PRO A 1 100 ? 24.733 -4.501 -38.098 1.00 64.50 100 PRO A N 1
ATOM 780 C CA . PRO A 1 100 ? 23.295 -4.255 -38.198 1.00 64.50 100 PRO A CA 1
ATOM 781 C C . PRO A 1 100 ? 22.436 -5.372 -37.584 1.00 64.50 100 PRO A C 1
ATOM 783 O O . PRO A 1 100 ? 21.376 -5.064 -37.048 1.00 64.50 100 PRO A O 1
ATOM 786 N N . VAL A 1 101 ? 22.873 -6.639 -37.583 1.00 66.00 101 VAL A N 1
ATOM 787 C CA . VAL A 1 101 ? 22.147 -7.731 -36.899 1.00 66.00 101 VAL A CA 1
ATOM 788 C C . VAL A 1 101 ? 22.157 -7.545 -35.379 1.00 66.00 101 VAL A C 1
ATOM 790 O O . VAL A 1 101 ? 21.120 -7.733 -34.747 1.00 66.00 101 VAL A O 1
ATOM 793 N N . ALA A 1 102 ? 23.271 -7.100 -34.793 1.00 66.88 102 ALA A N 1
ATOM 794 C CA . ALA A 1 102 ? 23.345 -6.747 -33.373 1.00 66.88 102 ALA A CA 1
ATOM 795 C C . ALA A 1 102 ? 22.395 -5.593 -33.009 1.00 66.88 102 ALA A C 1
ATOM 797 O O . ALA A 1 102 ? 21.677 -5.652 -32.010 1.00 66.88 102 ALA A O 1
ATOM 798 N N . LEU A 1 103 ? 22.341 -4.570 -33.866 1.00 66.81 103 LEU A N 1
ATOM 799 C CA . LEU A 1 103 ? 21.411 -3.445 -33.752 1.00 66.81 103 LEU A CA 1
ATOM 800 C C . LEU A 1 103 ? 19.948 -3.897 -33.857 1.00 66.81 103 LEU A C 1
ATOM 802 O O . LEU A 1 103 ? 19.118 -3.492 -33.045 1.00 66.81 103 LEU A O 1
ATOM 806 N N . ILE A 1 104 ? 19.632 -4.777 -34.810 1.00 69.75 104 ILE A N 1
ATOM 807 C CA . ILE A 1 104 ? 18.292 -5.358 -34.957 1.00 69.75 104 ILE A CA 1
ATOM 808 C C . ILE A 1 104 ? 17.947 -6.213 -33.735 1.00 69.75 104 ILE A C 1
ATOM 810 O O . ILE A 1 104 ? 16.837 -6.092 -33.232 1.00 69.75 104 ILE A O 1
ATOM 814 N N . ALA A 1 105 ? 18.872 -7.011 -33.199 1.00 67.56 105 ALA A N 1
ATOM 815 C CA . ALA A 1 105 ? 18.652 -7.779 -31.973 1.00 67.56 105 ALA A CA 1
ATOM 816 C C . ALA A 1 105 ? 18.391 -6.866 -30.760 1.00 67.56 105 ALA A C 1
ATOM 818 O O . ALA A 1 105 ? 17.511 -7.159 -29.950 1.00 67.56 105 ALA A O 1
ATOM 819 N N . MET A 1 106 ? 19.075 -5.721 -30.670 1.00 70.44 106 MET A N 1
ATOM 820 C CA . MET A 1 106 ? 18.847 -4.709 -29.632 1.00 70.44 106 MET A CA 1
ATOM 821 C C . MET A 1 106 ? 17.444 -4.099 -29.730 1.00 70.44 106 MET A C 1
ATOM 823 O O . MET A 1 106 ? 16.731 -4.008 -28.729 1.00 70.44 106 MET A O 1
ATOM 827 N N . VAL A 1 107 ? 17.014 -3.754 -30.947 1.00 71.19 107 VAL A N 1
ATOM 828 C CA . VAL A 1 107 ? 15.683 -3.191 -31.222 1.00 71.19 107 VAL A CA 1
ATOM 829 C C . VAL A 1 107 ? 14.581 -4.237 -31.017 1.00 71.19 107 VAL A C 1
ATOM 831 O O . VAL A 1 107 ? 13.603 -3.974 -30.319 1.00 71.19 107 VAL A O 1
ATOM 834 N N . VAL A 1 108 ? 14.747 -5.452 -31.543 1.00 73.88 108 VAL A N 1
ATOM 835 C CA . VAL A 1 108 ? 13.812 -6.575 -31.358 1.00 73.88 108 VAL A CA 1
ATOM 836 C C . VAL A 1 108 ? 13.669 -6.907 -29.881 1.00 73.88 108 VAL A C 1
ATOM 838 O O . VAL A 1 108 ? 12.554 -7.140 -29.413 1.00 73.88 108 VAL A O 1
ATOM 841 N N . SER A 1 109 ? 14.757 -6.869 -29.117 1.00 68.19 109 SER A N 1
ATOM 842 C CA . SER A 1 109 ? 14.686 -7.183 -27.700 1.00 68.19 109 SER A CA 1
ATOM 843 C C . SER A 1 109 ? 14.138 -6.052 -26.830 1.00 68.19 109 SER A C 1
ATOM 845 O O . SER A 1 109 ? 13.655 -6.345 -25.741 1.00 68.19 109 SER A O 1
ATOM 847 N N . ALA A 1 110 ? 14.144 -4.801 -27.294 1.00 67.00 110 ALA A N 1
ATOM 848 C CA . ALA A 1 110 ? 13.376 -3.716 -26.676 1.00 67.00 110 ALA A CA 1
ATOM 849 C C . ALA A 1 110 ? 11.872 -3.817 -27.013 1.00 67.00 110 ALA A C 1
ATOM 851 O O . ALA A 1 110 ? 11.016 -3.507 -26.184 1.00 67.00 110 ALA A O 1
ATOM 852 N N . ILE A 1 111 ? 11.536 -4.304 -28.214 1.00 71.06 111 ILE A N 1
ATOM 853 C CA . ILE A 1 111 ? 10.152 -4.447 -28.695 1.00 71.06 111 ILE A CA 1
ATOM 854 C C . ILE A 1 111 ? 9.466 -5.708 -28.136 1.00 71.06 111 ILE A C 1
ATOM 856 O O . ILE A 1 111 ? 8.264 -5.688 -27.868 1.00 71.06 111 ILE A O 1
ATOM 860 N N . THR A 1 112 ? 10.209 -6.794 -27.911 1.00 72.19 112 THR A N 1
ATOM 861 C CA . THR A 1 112 ? 9.697 -8.060 -27.349 1.00 72.19 112 THR A CA 1
ATOM 862 C C . THR A 1 112 ? 8.950 -7.865 -26.021 1.00 72.19 112 THR A C 1
ATOM 864 O O . THR A 1 112 ? 7.797 -8.291 -25.927 1.00 72.19 112 THR A O 1
ATOM 867 N N . PRO A 1 113 ? 9.517 -7.188 -25.003 1.00 65.94 113 PRO A N 1
ATOM 868 C CA . PRO A 1 113 ? 8.808 -6.944 -23.754 1.00 65.94 113 PRO A CA 1
ATOM 869 C C . PRO A 1 113 ? 7.648 -5.957 -23.917 1.00 65.94 113 PRO A C 1
ATOM 871 O O . PRO A 1 113 ? 6.627 -6.145 -23.265 1.00 65.94 113 PRO A O 1
ATOM 874 N N . TYR A 1 114 ? 7.735 -4.978 -24.827 1.00 66.88 114 TYR A N 1
ATOM 875 C CA . TYR A 1 114 ? 6.616 -4.076 -25.138 1.00 66.88 114 TYR A CA 1
ATOM 876 C C . TYR A 1 114 ? 5.398 -4.836 -25.700 1.00 66.88 114 TYR A C 1
ATOM 878 O O . TYR A 1 114 ? 4.271 -4.656 -25.232 1.00 66.88 114 TYR A O 1
ATOM 886 N N . LEU A 1 115 ? 5.619 -5.744 -26.656 1.00 67.44 115 LEU A N 1
ATOM 887 C CA . LEU A 1 115 ? 4.571 -6.609 -27.209 1.00 67.44 115 LEU A CA 1
ATOM 888 C C . LEU A 1 115 ? 4.042 -7.602 -26.168 1.00 67.44 115 LEU A C 1
ATOM 890 O O . LEU A 1 115 ? 2.832 -7.815 -26.090 1.00 67.44 115 LEU A O 1
ATOM 894 N N . PHE A 1 116 ? 4.920 -8.167 -25.337 1.00 67.75 116 PHE A N 1
ATOM 895 C CA . PHE A 1 116 ? 4.532 -9.092 -24.273 1.00 67.75 116 PHE A CA 1
ATOM 896 C C . PHE A 1 116 ? 3.668 -8.408 -23.201 1.00 67.75 116 PHE A C 1
ATOM 898 O O . PHE A 1 116 ? 2.673 -8.981 -22.757 1.00 67.75 116 PHE A O 1
ATOM 905 N N . PHE A 1 117 ? 3.979 -7.157 -22.841 1.00 64.25 117 PHE A N 1
ATOM 906 C CA . PHE A 1 117 ? 3.161 -6.353 -21.927 1.00 64.25 117 PHE A CA 1
ATOM 907 C C . PHE A 1 117 ? 1.773 -6.048 -22.488 1.00 64.25 117 PHE A C 1
ATOM 909 O O . PHE A 1 117 ? 0.783 -6.163 -21.763 1.00 64.25 117 PHE A O 1
ATOM 916 N N . LYS A 1 118 ? 1.685 -5.737 -23.787 1.00 61.62 118 LYS A N 1
ATOM 917 C CA . LYS A 1 118 ? 0.404 -5.526 -24.473 1.00 61.62 118 LYS A CA 1
ATOM 918 C C . LYS A 1 118 ? -0.444 -6.800 -24.519 1.00 61.62 118 LYS A C 1
ATOM 920 O O . LYS A 1 118 ? -1.657 -6.731 -24.354 1.00 61.62 118 LYS A O 1
ATOM 925 N N . TRP A 1 119 ? 0.178 -7.960 -24.725 1.00 58.25 119 TRP A N 1
ATOM 926 C CA . TRP A 1 119 ? -0.538 -9.237 -24.810 1.00 58.25 119 TRP A CA 1
ATOM 927 C C . TRP A 1 119 ? -1.024 -9.749 -23.454 1.00 58.25 119 TRP A C 1
ATOM 929 O O . TRP A 1 119 ? -2.049 -10.423 -23.382 1.00 58.25 119 TRP A O 1
ATOM 939 N N . ARG A 1 120 ? -0.323 -9.403 -22.369 1.00 61.75 120 ARG A N 1
ATOM 940 C CA . ARG A 1 120 ? -0.719 -9.812 -21.018 1.00 61.75 120 ARG A CA 1
ATOM 941 C C . ARG A 1 120 ? -1.826 -8.954 -20.404 1.00 61.75 120 ARG A C 1
ATOM 943 O O . ARG A 1 120 ? -2.309 -9.327 -19.342 1.00 61.75 120 ARG A O 1
ATOM 950 N N . GLY A 1 121 ? -2.230 -7.850 -21.043 1.00 54.81 121 GLY A N 1
ATOM 951 C CA . GLY A 1 121 ? -3.340 -7.005 -20.581 1.00 54.81 121 GLY A CA 1
ATOM 952 C C . GLY A 1 121 ? -3.098 -6.370 -19.208 1.00 54.81 121 GLY A C 1
ATOM 953 O O . GLY A 1 121 ? -4.024 -6.247 -18.418 1.00 54.81 121 GLY A O 1
ATOM 954 N N . TRP A 1 122 ? -1.841 -6.049 -18.879 1.00 54.44 122 TRP A N 1
ATOM 955 C CA . TRP A 1 122 ? -1.463 -5.448 -17.587 1.00 54.44 122 TRP A CA 1
ATOM 956 C C . TRP A 1 122 ? -1.528 -3.912 -17.580 1.00 54.44 122 TRP A C 1
ATOM 958 O O . TRP A 1 122 ? -1.038 -3.288 -16.638 1.00 54.44 122 TRP A O 1
ATOM 968 N N . LEU A 1 123 ? -2.133 -3.333 -18.620 1.00 48.59 123 LEU A N 1
ATOM 969 C CA . LEU A 1 123 ? -2.538 -1.934 -18.719 1.00 48.59 123 LEU A CA 1
ATOM 970 C C . LEU A 1 123 ? -4.064 -1.881 -18.781 1.00 48.59 123 LEU A C 1
ATOM 972 O O . LEU A 1 123 ? -4.617 -2.642 -19.610 1.00 48.59 123 LEU A O 1
#

Solvent-accessible surface area (backbone atoms only — not comparable to full-atom values): 6828 Å² total; per-residue (Å²): 119,73,73,65,62,56,55,56,55,54,51,53,54,50,51,55,52,50,54,53,48,51,55,51,48,52,53,48,51,54,49,52,51,49,53,50,51,53,52,52,52,53,52,50,49,54,50,48,54,50,49,53,50,51,52,51,52,54,49,49,53,52,50,50,51,54,51,51,51,48,58,36,47,47,48,43,50,51,50,47,53,63,70,64,48,85,65,92,76,58,84,64,64,76,45,91,57,41,66,59,50,53,52,48,52,38,52,50,41,41,45,49,49,56,54,49,46,64,72,67,61,83,115

Secondary structure (DSSP, 8-state):
-HHHHHHHHHHHHHHHHHHHHHHHHHHHHHHHHHHHHHHHHHHHHHHHHHHHHHHHHHHHHHHHHHHHHHHHHHHHHHHHHHHHS--S--GGGGSTTHHHHHHHHHHHHHHHHHHHHHHTT--

Sequence (123 aa):
MIAFLGMSDEDDTFIRKALRSDLKNMSRDVQGLSDYANFLANKLQFMLDGTVGLVSLEQNNIIKIFAVLSVVFMPPTLIASIYGMNFEHMPELRMVAGYPVALIAMVVSAITPYLFFKWRGWL

Radius of gyration: 40.46 Å; Cα contacts (8 Å, |Δi|>4): 22; chains: 1; bounding box: 84×18×114 Å

pLDDT: mean 76.17, std 15.21, range [47.19, 96.44]

Mean predicted aligned error: 14.04 Å

Foldseek 3Di:
DVVVVVVVVVVVVVVVVVVVVVVVVVVVVVVVVVVVVVVVVVVVVVVVVVVVVVVVVVVVVVVVVVVLVCQLVVQLVVLCVVPVPPCPDDPQVVDVCPVVVSVVSNVVSNVVSVVVCVVVPPD